Protein AF-A0A8H3I8B7-F1 (afdb_monomer_lite)

Sequence (158 aa):
MASSIASTAWRPSTVLGIGEIKDGFKCIGKTKQKNPCENRIKKENRTRAKEILLSMSLTSPASNQFEDDLEELLDILLCWRHRKEMEQVAELMETWTRAIEEVVRRGGDEIMGEADDTISRLDADISDLMERRLRLVQGEERTQAGRERRGNGYPAPR

pLDDT: mean 84.06, std 16.08, range [36.34, 97.62]

Radius of gyration: 33.28 Å; chains: 1; bounding box: 75×31×111 Å

Foldseek 3Di:
DDPPPPLVQDQLCVLLVPPDLDVQQAAQDADPVRHGGNHGFDPVLSVVLVVLRVVVSVDDLPDPPVLVSLLSNNVRRHDPVVNPVVVRSVVSSVSSNVSSVVSVVVVVVVVVVVVVVVVVVVVVVVVVVVVVVVVVVVVVVVVVVVVVVVPPDDDDDD

Secondary structure (DSSP, 8-state):
-----------HHHHTT-----TT-B-SSB-TTSPBP-PBPPHHHHHHHHHHHHHHHHS-TT-TTHHHHHHHHHHHHS-TTGGG-HHHHHHHHHHHHHHHHHHHHHHHHHHHHHHHHHHHHHHHHHHHHHHHHHHHHHHHHHHHHHHHTTS---PPP-

Organism: NCBI:txid172621

Structure (mmCIF, N/CA/C/O backbone):
data_AF-A0A8H3I8B7-F1
#
_entry.id   AF-A0A8H3I8B7-F1
#
loop_
_atom_site.group_PDB
_atom_site.id
_atom_site.type_symbol
_atom_site.label_atom_id
_atom_site.label_alt_id
_atom_site.label_comp_id
_atom_site.label_asym_id
_atom_site.label_entity_id
_atom_site.label_seq_id
_atom_site.pdbx_PDB_ins_code
_atom_site.Cartn_x
_atom_site.Cartn_y
_atom_site.Cartn_z
_atom_site.occupancy
_atom_site.B_iso_or_equiv
_atom_site.auth_seq_id
_atom_site.auth_comp_id
_atom_site.auth_asym_id
_atom_site.auth_atom_id
_atom_site.pdbx_PDB_model_num
ATOM 1 N N . MET A 1 1 ? 14.361 -19.530 -24.294 1.00 36.34 1 MET A N 1
ATOM 2 C CA . MET A 1 1 ? 13.476 -19.842 -23.154 1.00 36.34 1 MET A CA 1
ATOM 3 C C . MET A 1 1 ? 13.313 -18.542 -22.395 1.00 36.34 1 MET A C 1
ATOM 5 O O . MET A 1 1 ? 14.322 -18.009 -21.961 1.00 36.34 1 MET A O 1
ATOM 9 N N . ALA A 1 2 ? 12.114 -17.960 -22.383 1.00 36.38 2 ALA A N 1
ATOM 10 C CA . ALA A 1 2 ? 11.874 -16.708 -21.674 1.00 36.38 2 ALA A CA 1
ATOM 11 C C . ALA A 1 2 ? 11.959 -16.999 -20.172 1.00 36.38 2 ALA A C 1
ATOM 13 O O . ALA A 1 2 ? 11.123 -17.735 -19.644 1.00 36.38 2 ALA A O 1
ATOM 14 N N . SER A 1 3 ? 13.006 -16.500 -19.514 1.00 38.22 3 SER A N 1
ATOM 15 C CA . SER A 1 3 ? 13.068 -16.479 -18.057 1.00 38.22 3 SER A CA 1
ATOM 16 C C . SER A 1 3 ? 11.912 -15.621 -17.576 1.00 38.22 3 SER A C 1
ATOM 18 O O . SER A 1 3 ? 11.895 -14.412 -17.772 1.00 38.22 3 SER A O 1
ATOM 20 N N . SER A 1 4 ? 10.913 -16.280 -17.002 1.00 44.22 4 SER A N 1
ATOM 21 C CA . SER A 1 4 ? 9.804 -15.637 -16.320 1.00 44.22 4 SER A CA 1
ATOM 22 C C . SER A 1 4 ? 10.353 -15.083 -15.008 1.00 44.22 4 SER A C 1
ATOM 24 O O . SER A 1 4 ? 10.258 -15.735 -13.969 1.00 44.22 4 SER A O 1
ATOM 26 N N . ILE A 1 5 ? 10.998 -13.917 -15.066 1.00 42.56 5 ILE A N 1
ATOM 27 C CA . ILE A 1 5 ? 11.299 -13.149 -13.864 1.00 42.56 5 ILE A CA 1
ATOM 28 C C . ILE A 1 5 ? 9.933 -12.745 -13.330 1.00 42.56 5 ILE A C 1
ATOM 30 O O . ILE A 1 5 ? 9.159 -12.050 -13.986 1.00 42.56 5 ILE A O 1
ATOM 34 N N . ALA A 1 6 ? 9.565 -13.319 -12.190 1.00 41.97 6 ALA A N 1
ATOM 35 C CA . ALA A 1 6 ? 8.400 -12.879 -11.463 1.00 41.97 6 ALA A CA 1
ATOM 36 C C . ALA A 1 6 ? 8.713 -11.461 -10.989 1.00 41.97 6 ALA A C 1
ATOM 38 O O . ALA A 1 6 ? 9.257 -11.295 -9.898 1.00 41.97 6 ALA A O 1
ATOM 39 N N . SER A 1 7 ? 8.391 -10.458 -11.817 1.00 48.41 7 SER A N 1
ATOM 40 C CA . SER A 1 7 ? 8.281 -9.077 -11.369 1.00 48.41 7 SER A CA 1
ATOM 41 C C . SER A 1 7 ? 7.517 -9.146 -10.063 1.00 48.41 7 SER A C 1
ATOM 43 O O . SER A 1 7 ? 6.437 -9.752 -10.007 1.00 48.41 7 SER A O 1
ATOM 45 N N . THR A 1 8 ? 8.112 -8.633 -8.990 1.00 55.00 8 THR A N 1
ATOM 46 C CA . THR A 1 8 ? 7.460 -8.623 -7.683 1.00 55.00 8 THR A CA 1
ATOM 47 C C . THR A 1 8 ? 6.304 -7.646 -7.823 1.00 55.00 8 THR A C 1
ATOM 49 O O . THR A 1 8 ? 6.462 -6.451 -7.604 1.00 55.00 8 THR A O 1
ATOM 52 N N . ALA A 1 9 ? 5.181 -8.142 -8.346 1.00 71.38 9 ALA A N 1
ATOM 53 C CA . ALA A 1 9 ? 4.091 -7.320 -8.816 1.00 71.38 9 ALA A CA 1
ATOM 54 C C . ALA A 1 9 ? 3.652 -6.470 -7.636 1.00 71.38 9 ALA A C 1
ATOM 56 O O . ALA A 1 9 ? 3.306 -7.009 -6.581 1.00 71.38 9 ALA A O 1
ATOM 57 N N . TRP A 1 10 ? 3.739 -5.157 -7.812 1.00 87.56 10 TRP A N 1
ATOM 58 C CA . TRP A 1 10 ? 3.298 -4.183 -6.835 1.00 87.56 10 TRP A CA 1
ATOM 59 C C . TRP A 1 10 ? 1.907 -4.575 -6.321 1.00 87.56 10 TRP A C 1
ATOM 61 O O . TRP A 1 10 ? 0.927 -4.632 -7.064 1.00 87.56 10 TRP A O 1
ATOM 71 N N . ARG A 1 11 ? 1.849 -4.950 -5.041 1.00 90.94 11 ARG A N 1
ATOM 72 C CA . ARG A 1 11 ? 0.643 -5.416 -4.350 1.00 90.94 11 ARG A CA 1
ATOM 73 C C . ARG A 1 11 ? 0.574 -4.702 -3.005 1.00 90.94 11 ARG A C 1
ATOM 75 O O . ARG A 1 11 ? 1.111 -5.233 -2.029 1.00 90.94 11 ARG A O 1
ATOM 82 N N . PRO A 1 12 ? -0.086 -3.531 -2.935 1.00 92.56 12 PRO A N 1
ATOM 83 C CA . PRO A 1 12 ? -0.092 -2.679 -1.747 1.00 92.56 12 PRO A CA 1
ATOM 84 C C . PRO A 1 12 ? -0.445 -3.435 -0.464 1.00 92.56 12 PRO A C 1
ATOM 86 O O . PRO A 1 12 ? 0.270 -3.350 0.523 1.00 92.56 12 PRO A O 1
ATOM 89 N N . SER A 1 13 ? -1.476 -4.284 -0.489 1.00 93.94 13 SER A N 1
ATOM 90 C CA . SER A 1 13 ? -1.868 -5.081 0.684 1.00 93.94 13 SER A CA 1
ATOM 91 C C . SER A 1 13 ? -0.746 -5.981 1.213 1.00 93.94 13 SER A C 1
ATOM 93 O O . SER A 1 13 ? -0.575 -6.111 2.420 1.00 93.94 13 SER A O 1
ATOM 95 N N . THR A 1 14 ? 0.047 -6.576 0.320 1.00 92.75 14 THR A N 1
ATOM 96 C CA . THR A 1 14 ? 1.170 -7.448 0.694 1.00 92.75 14 THR A CA 1
ATOM 97 C C . THR A 1 14 ? 2.352 -6.633 1.206 1.00 92.75 14 THR A C 1
ATOM 99 O O . THR A 1 14 ? 2.920 -6.982 2.236 1.00 92.75 14 THR A O 1
ATOM 102 N N . VAL A 1 15 ? 2.688 -5.533 0.525 1.00 92.69 15 VAL A N 1
ATOM 103 C CA . VAL A 1 15 ? 3.807 -4.650 0.898 1.00 92.69 15 VAL A CA 1
ATOM 104 C C . VAL A 1 15 ? 3.567 -4.001 2.261 1.00 92.69 15 VAL A C 1
ATOM 106 O O . VAL A 1 15 ? 4.458 -3.982 3.103 1.00 92.69 15 VAL A O 1
ATOM 109 N N . LEU A 1 16 ? 2.339 -3.547 2.513 1.00 94.06 16 LEU A N 1
ATOM 110 C CA . LEU A 1 16 ? 1.941 -2.908 3.768 1.00 94.06 16 LEU A CA 1
ATOM 111 C C . LEU A 1 16 ? 1.660 -3.916 4.899 1.00 94.06 16 LEU A C 1
ATOM 113 O O . LEU A 1 16 ? 1.350 -3.522 6.023 1.00 94.06 16 LEU A O 1
ATOM 117 N N . GLY A 1 17 ? 1.727 -5.225 4.627 1.00 93.50 17 GLY A N 1
ATOM 118 C CA . GLY A 1 17 ? 1.409 -6.266 5.609 1.00 93.50 17 GLY A CA 1
ATOM 119 C C . GLY A 1 17 ? -0.060 -6.270 6.051 1.00 93.50 17 GLY A C 1
ATOM 120 O O . GLY A 1 17 ? -0.389 -6.760 7.134 1.00 93.50 17 GLY A O 1
ATOM 121 N N . ILE A 1 18 ? -0.957 -5.723 5.230 1.00 94.31 18 ILE A N 1
ATOM 122 C CA . ILE A 1 18 ? -2.392 -5.674 5.500 1.00 94.31 18 ILE A CA 1
ATOM 123 C C . ILE A 1 18 ? -3.004 -6.996 5.039 1.00 94.31 18 ILE A C 1
ATOM 125 O O . ILE A 1 18 ? -3.083 -7.297 3.847 1.00 94.31 18 ILE A O 1
ATOM 129 N N . GLY A 1 19 ? -3.454 -7.797 6.007 1.00 89.75 19 GLY A N 1
ATOM 130 C CA . GLY A 1 19 ? -4.173 -9.038 5.730 1.00 89.75 19 GLY A CA 1
ATOM 131 C C . GLY A 1 19 ? -5.459 -8.812 4.926 1.00 89.75 19 GLY A C 1
ATOM 132 O O . GLY A 1 19 ? -5.941 -7.693 4.764 1.00 89.75 19 GLY A O 1
ATOM 133 N N . GLU A 1 20 ? -6.057 -9.900 4.445 1.00 91.88 20 GLU A N 1
ATOM 134 C CA . GLU A 1 20 ? -7.303 -9.848 3.676 1.00 91.88 20 GLU A CA 1
ATOM 135 C C . GLU A 1 20 ? -8.411 -9.079 4.426 1.00 91.88 20 GLU A C 1
ATOM 137 O O . GLU A 1 20 ? -8.894 -9.504 5.482 1.00 91.88 20 GLU A O 1
ATOM 142 N N . ILE A 1 21 ? -8.851 -7.951 3.856 1.00 93.56 21 ILE A N 1
ATOM 143 C CA . ILE A 1 21 ? -9.927 -7.139 4.428 1.00 93.56 21 ILE A CA 1
ATOM 144 C C . ILE A 1 21 ? -11.267 -7.840 4.174 1.00 93.56 21 ILE A C 1
ATOM 146 O O . ILE A 1 21 ? -11.819 -7.807 3.074 1.00 93.56 21 ILE A O 1
ATOM 150 N N . LYS A 1 22 ? -11.835 -8.463 5.206 1.00 92.88 22 LYS A N 1
ATOM 151 C CA . LYS A 1 22 ? -13.120 -9.179 5.140 1.00 92.88 22 LYS A CA 1
ATOM 152 C C . LYS A 1 22 ? -14.025 -8.880 6.327 1.00 92.88 22 LYS A C 1
ATOM 154 O O . LYS A 1 22 ? -13.710 -8.050 7.184 1.00 92.88 22 LYS A O 1
ATOM 159 N N . ASP A 1 23 ? -15.172 -9.545 6.378 1.00 92.69 23 ASP A N 1
ATOM 160 C CA . ASP A 1 23 ? -16.046 -9.451 7.537 1.00 92.69 23 ASP A CA 1
ATOM 161 C C . ASP A 1 23 ? -15.327 -9.906 8.809 1.00 92.69 23 ASP A C 1
ATOM 163 O O . ASP A 1 23 ? -14.703 -10.961 8.869 1.00 92.69 23 ASP A O 1
ATOM 167 N N . GLY A 1 24 ? -15.379 -9.047 9.826 1.00 91.56 24 GLY A N 1
ATOM 168 C CA . GLY A 1 24 ? -14.653 -9.236 11.077 1.00 91.56 24 GLY A CA 1
ATOM 169 C C . GLY A 1 24 ? -13.204 -8.748 11.062 1.00 91.56 24 GLY A C 1
ATOM 170 O O . GLY A 1 24 ? -12.530 -8.968 12.063 1.00 91.56 24 GLY A O 1
ATOM 171 N N . PHE A 1 25 ? -12.735 -8.071 10.001 1.00 96.06 25 PHE A N 1
ATOM 172 C CA . PHE A 1 25 ? -11.404 -7.450 9.987 1.00 96.06 25 PHE A CA 1
ATOM 173 C C . PHE A 1 25 ? -11.190 -6.567 11.224 1.00 96.06 25 PHE A C 1
ATOM 175 O O . PHE A 1 25 ? -12.085 -5.814 11.635 1.00 96.06 25 PHE A O 1
ATOM 182 N N . LYS A 1 26 ? -10.010 -6.697 11.826 1.00 96.81 26 LYS A N 1
ATOM 183 C CA . LYS A 1 26 ? -9.653 -6.091 13.107 1.00 96.81 26 LYS A CA 1
ATOM 184 C C . LYS A 1 26 ? -8.664 -4.951 12.911 1.00 96.81 26 LYS A C 1
ATOM 186 O O . LYS A 1 26 ? -8.024 -4.836 11.875 1.00 96.81 26 LYS A O 1
ATOM 191 N N . CYS A 1 27 ? -8.565 -4.108 13.924 1.00 96.94 27 CYS A N 1
ATOM 192 C CA . CYS A 1 27 ? -7.602 -3.023 13.992 1.00 96.94 27 CYS A CA 1
ATOM 193 C C . CYS A 1 27 ? -6.165 -3.534 13.810 1.00 96.94 27 CYS A C 1
ATOM 195 O O . CYS A 1 27 ? -5.775 -4.502 14.458 1.00 96.94 27 CYS A O 1
ATOM 197 N N . ILE A 1 28 ? -5.375 -2.836 12.990 1.00 96.50 28 ILE A N 1
ATOM 198 C CA . ILE A 1 28 ? -3.974 -3.201 12.704 1.00 96.50 28 ILE A CA 1
ATOM 199 C C . ILE A 1 28 ? -2.993 -2.821 13.829 1.00 96.50 28 ILE A C 1
ATOM 201 O O . ILE A 1 28 ? -1.880 -3.334 13.882 1.00 96.50 28 ILE A O 1
ATOM 205 N N . GLY A 1 29 ? -3.413 -1.943 14.745 1.00 95.50 29 GLY A N 1
ATOM 206 C CA . GLY A 1 29 ? -2.623 -1.534 15.909 1.00 95.50 29 GLY A CA 1
ATOM 207 C C . GLY A 1 29 ? -2.393 -2.662 16.919 1.00 95.50 29 GLY A C 1
ATOM 208 O O . GLY A 1 29 ? -3.104 -3.676 16.937 1.00 95.50 29 GLY A O 1
ATOM 209 N N . LYS A 1 30 ? -1.416 -2.462 17.804 1.00 95.50 30 LYS A N 1
ATOM 210 C CA . LYS A 1 30 ? -1.031 -3.431 18.839 1.00 95.50 30 LYS A CA 1
ATOM 211 C C . LYS A 1 30 ? -1.428 -2.920 20.218 1.00 95.50 30 LYS A C 1
ATOM 213 O O . LYS A 1 30 ? -1.397 -1.735 20.503 1.00 95.50 30 LYS A O 1
ATOM 218 N N . THR A 1 31 ? -1.777 -3.825 21.118 1.00 94.06 31 THR A N 1
ATOM 219 C CA . THR A 1 31 ? -1.958 -3.485 22.535 1.00 94.06 31 THR A CA 1
ATOM 220 C C . THR A 1 31 ? -0.608 -3.185 23.197 1.00 94.06 31 THR A C 1
ATOM 222 O O . THR A 1 31 ? 0.443 -3.554 22.675 1.00 94.06 31 THR A O 1
ATOM 225 N N . LYS A 1 32 ? -0.611 -2.618 24.412 1.00 89.94 32 LYS A N 1
ATOM 226 C CA . LYS A 1 32 ? 0.616 -2.402 25.212 1.00 89.94 32 LYS A CA 1
ATOM 227 C C . LYS A 1 32 ? 1.434 -3.677 25.464 1.00 89.94 32 LYS A C 1
ATOM 229 O O . LYS A 1 32 ? 2.639 -3.609 25.664 1.00 89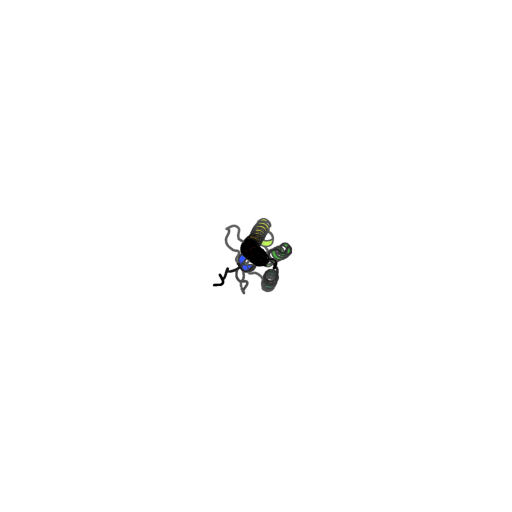.94 32 LYS A O 1
ATOM 234 N N . GLN A 1 33 ? 0.789 -4.843 25.433 1.00 92.81 33 GLN A N 1
ATOM 235 C CA . GLN A 1 33 ? 1.437 -6.155 25.549 1.00 92.81 33 GLN A CA 1
ATOM 236 C C . GLN A 1 33 ? 1.962 -6.678 24.199 1.00 92.81 33 GLN A C 1
ATOM 238 O O . GLN A 1 33 ? 2.315 -7.846 24.090 1.00 92.81 33 GLN A O 1
ATOM 243 N N . LYS A 1 34 ? 1.979 -5.837 23.157 1.00 91.62 34 LYS A N 1
ATOM 244 C CA . LYS A 1 34 ? 2.358 -6.154 21.771 1.00 91.62 34 LYS A CA 1
ATOM 245 C C . LYS A 1 34 ? 1.470 -7.193 21.069 1.00 91.62 34 LYS A C 1
ATOM 247 O O . LYS A 1 34 ? 1.775 -7.590 19.948 1.00 91.62 34 LYS A O 1
ATOM 252 N N . ASN A 1 35 ? 0.344 -7.578 21.673 1.00 95.19 35 ASN A N 1
ATOM 253 C CA . ASN A 1 35 ? -0.655 -8.444 21.041 1.00 95.19 35 ASN A CA 1
ATOM 254 C C . ASN A 1 35 ? -1.499 -7.662 20.018 1.00 95.19 35 ASN A C 1
ATOM 256 O O . ASN A 1 35 ? -1.769 -6.482 20.269 1.00 95.19 35 ASN A O 1
ATOM 260 N N . PRO A 1 36 ? -1.971 -8.289 18.922 1.00 94.38 36 PRO A N 1
ATOM 261 C CA . PRO A 1 36 ? -2.875 -7.654 17.963 1.00 94.38 36 PRO A CA 1
ATOM 262 C C . PRO A 1 36 ? -4.147 -7.108 18.619 1.00 94.38 36 PRO A C 1
ATOM 264 O O . PRO A 1 36 ? -4.685 -7.698 19.559 1.00 94.38 36 PRO A O 1
ATOM 267 N N . CYS A 1 37 ? -4.644 -5.973 18.131 1.00 95.69 37 CYS A N 1
ATOM 268 C CA . CYS A 1 37 ? -5.906 -5.431 18.607 1.00 95.69 37 CYS A CA 1
ATOM 269 C C . CYS A 1 37 ? -7.099 -6.267 18.124 1.00 95.69 37 CYS A C 1
ATOM 271 O O . CYS A 1 37 ? -7.253 -6.546 16.941 1.00 95.69 37 CYS A O 1
ATOM 273 N N . GLU A 1 38 ? -8.015 -6.572 19.041 1.00 96.12 38 GLU A N 1
ATOM 274 C CA . GLU A 1 38 ? -9.215 -7.364 18.753 1.00 96.12 38 GLU A CA 1
ATOM 275 C C . GLU A 1 38 ? -10.433 -6.525 18.318 1.00 96.12 38 GLU A C 1
ATOM 277 O O . GLU A 1 38 ? -11.477 -7.068 17.950 1.00 96.12 38 GLU A O 1
ATOM 282 N N . ASN A 1 39 ? -10.319 -5.190 18.326 1.00 96.50 39 ASN A N 1
ATOM 283 C CA . ASN A 1 39 ? -11.415 -4.305 17.930 1.00 96.50 39 ASN A CA 1
ATOM 284 C C . ASN A 1 39 ? -11.715 -4.440 16.437 1.00 96.50 39 ASN A C 1
ATOM 286 O O . ASN A 1 39 ? -10.835 -4.257 15.598 1.00 96.50 39 ASN A O 1
ATOM 290 N N . ARG A 1 40 ? -12.985 -4.683 16.106 1.00 96.81 40 ARG A N 1
ATOM 291 C CA . ARG A 1 40 ? -13.453 -4.782 14.721 1.00 96.81 40 ARG A CA 1
ATOM 292 C C . ARG A 1 40 ? -13.519 -3.410 14.057 1.00 96.81 40 ARG A C 1
ATOM 294 O O . ARG A 1 40 ? -13.991 -2.444 14.658 1.00 96.81 40 ARG A O 1
ATOM 301 N N . ILE A 1 41 ? -13.109 -3.357 12.796 1.00 97.19 41 ILE A N 1
ATOM 302 C CA . ILE A 1 41 ? -13.250 -2.176 11.945 1.00 97.19 41 ILE A CA 1
ATOM 303 C C . ILE A 1 41 ? -14.637 -2.174 11.296 1.00 97.19 41 ILE A C 1
ATOM 305 O O . ILE A 1 41 ? -15.156 -3.218 10.882 1.00 97.19 41 ILE A O 1
ATOM 309 N N . LYS A 1 42 ? -15.249 -0.985 11.247 1.00 96.06 42 LYS A N 1
ATOM 310 C CA . LYS A 1 42 ? -16.581 -0.759 10.674 1.00 96.06 42 LYS A CA 1
ATOM 311 C C . LYS A 1 42 ? -16.621 -1.130 9.191 1.00 96.06 42 LYS A C 1
ATOM 313 O O . LYS A 1 42 ? -15.602 -1.076 8.505 1.00 96.06 42 LYS A O 1
ATOM 318 N N . LYS A 1 43 ? -17.801 -1.503 8.687 1.00 96.81 43 LYS A N 1
ATOM 319 C CA . LYS A 1 43 ? -17.963 -1.958 7.299 1.00 96.81 43 LYS A CA 1
ATOM 320 C C . LYS A 1 43 ? -17.532 -0.882 6.303 1.00 96.81 43 LYS A C 1
ATOM 322 O O . LYS A 1 43 ? -16.825 -1.208 5.360 1.00 96.81 43 LYS A O 1
ATOM 327 N N . GLU A 1 44 ? -17.905 0.364 6.559 1.00 97.00 44 GLU A N 1
ATOM 328 C CA . GLU A 1 44 ? -17.633 1.522 5.706 1.00 97.00 44 GLU A CA 1
ATOM 329 C C . GLU A 1 44 ? -16.122 1.741 5.566 1.00 97.00 44 GLU A C 1
ATOM 331 O O . GLU A 1 44 ? -15.602 1.789 4.456 1.00 97.00 44 GLU A O 1
ATOM 336 N N . ASN A 1 45 ? -15.401 1.725 6.689 1.00 97.25 45 ASN A N 1
ATOM 337 C CA . ASN A 1 45 ? -13.942 1.830 6.723 1.00 97.25 45 ASN A CA 1
ATOM 338 C C . ASN A 1 45 ? -13.253 0.685 5.972 1.00 97.25 45 ASN A C 1
ATOM 340 O O . ASN A 1 45 ? -12.265 0.904 5.282 1.00 97.25 45 ASN A O 1
ATOM 344 N N . ARG A 1 46 ? -13.768 -0.547 6.084 1.00 97.00 46 ARG A N 1
ATOM 345 C CA . ARG A 1 46 ? -13.222 -1.693 5.340 1.00 97.00 46 ARG A CA 1
ATOM 346 C C . ARG A 1 46 ? -13.429 -1.543 3.838 1.00 97.00 46 ARG A C 1
ATOM 348 O O . ARG A 1 46 ? -12.538 -1.903 3.079 1.00 97.00 46 ARG A O 1
ATOM 355 N N . THR A 1 47 ? -14.595 -1.059 3.412 1.00 97.25 47 THR A N 1
ATOM 356 C CA . THR A 1 47 ? -14.863 -0.778 1.996 1.00 97.25 47 THR A CA 1
ATOM 357 C C . THR A 1 47 ? -13.906 0.294 1.489 1.00 97.25 47 THR A C 1
ATOM 359 O O . THR A 1 47 ? -13.207 0.053 0.512 1.00 97.25 47 THR A O 1
ATOM 362 N N . ARG A 1 48 ? -13.780 1.407 2.219 1.00 97.62 48 ARG A N 1
ATOM 363 C CA . ARG A 1 48 ? -12.876 2.502 1.859 1.00 97.62 48 ARG A CA 1
ATOM 364 C C .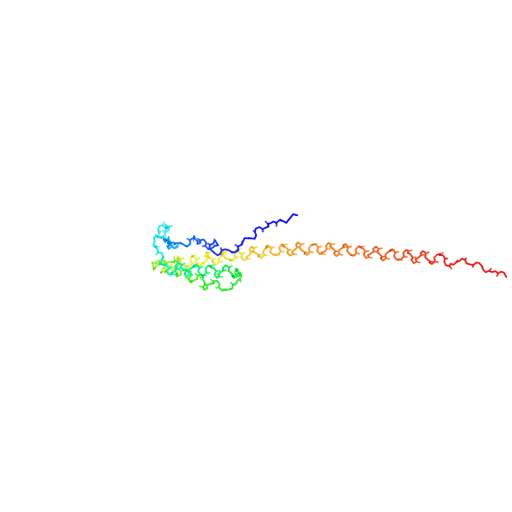 ARG A 1 48 ? -11.414 2.056 1.782 1.00 97.62 48 ARG A C 1
ATOM 366 O O . ARG A 1 48 ? -10.735 2.344 0.808 1.00 97.62 48 ARG A O 1
ATOM 373 N N . ALA A 1 49 ? -10.951 1.255 2.739 1.00 97.31 49 ALA A N 1
ATOM 374 C CA . ALA A 1 49 ? -9.594 0.714 2.715 1.00 97.31 49 ALA A CA 1
ATOM 375 C C . ALA A 1 49 ? -9.331 -0.177 1.492 1.00 97.31 49 ALA A C 1
ATOM 377 O O . ALA A 1 49 ? -8.245 -0.137 0.922 1.00 97.31 49 ALA A O 1
ATOM 378 N N . LYS A 1 50 ? -10.321 -0.968 1.052 1.00 97.19 50 LYS A N 1
ATOM 379 C CA . LYS A 1 50 ? -10.197 -1.748 -0.190 1.00 97.19 50 LYS A CA 1
ATOM 380 C C . LYS A 1 50 ? -10.082 -0.854 -1.417 1.00 97.19 50 LYS A C 1
ATOM 382 O O . LYS A 1 50 ? -9.313 -1.184 -2.310 1.00 97.19 50 LYS A O 1
ATOM 387 N N . GLU A 1 51 ? -10.845 0.234 -1.465 1.00 96.50 51 GLU A N 1
ATOM 388 C CA . GLU A 1 51 ? -10.796 1.202 -2.565 1.00 96.50 51 GLU A CA 1
ATOM 389 C C . GLU A 1 51 ? -9.427 1.878 -2.647 1.00 96.50 51 GLU A C 1
ATOM 391 O O . GLU A 1 51 ? -8.856 1.923 -3.732 1.00 96.50 51 GLU A O 1
ATOM 396 N N . ILE A 1 52 ? -8.869 2.315 -1.511 1.00 96.06 52 ILE A N 1
ATOM 397 C CA . ILE A 1 52 ? -7.525 2.910 -1.456 1.00 96.06 52 ILE A CA 1
ATOM 398 C C . ILE A 1 52 ? -6.483 1.892 -1.925 1.00 96.06 52 ILE A C 1
ATOM 400 O O . ILE A 1 52 ? -5.740 2.162 -2.860 1.00 96.06 52 ILE A O 1
ATOM 404 N N . LEU A 1 53 ? -6.480 0.673 -1.371 1.00 95.38 53 LEU A N 1
ATOM 405 C CA . LEU A 1 53 ? -5.520 -0.363 -1.777 1.00 95.38 53 LEU A CA 1
ATOM 406 C C . LEU A 1 53 ? -5.646 -0.748 -3.259 1.00 95.38 53 LEU A C 1
ATOM 408 O O . LEU A 1 53 ? -4.642 -1.060 -3.899 1.00 95.38 53 LEU A O 1
ATOM 412 N N . LEU A 1 54 ? -6.862 -0.736 -3.812 1.00 94.00 54 LEU A N 1
ATOM 413 C CA . LEU A 1 54 ? -7.081 -0.957 -5.238 1.00 94.00 54 LEU A CA 1
ATOM 414 C C . LEU A 1 54 ? -6.540 0.217 -6.062 1.00 94.00 54 LEU A C 1
ATOM 416 O O . LEU A 1 54 ? -5.821 -0.022 -7.027 1.00 94.00 54 LEU A O 1
ATOM 420 N N . SER A 1 55 ? -6.830 1.459 -5.669 1.00 93.19 55 SER A N 1
ATOM 421 C CA . SER A 1 55 ? -6.295 2.666 -6.313 1.00 93.19 55 SER A CA 1
ATOM 422 C C . SER A 1 55 ? -4.769 2.638 -6.342 1.00 93.19 55 SER A C 1
ATOM 424 O O . SER A 1 55 ? -4.170 2.709 -7.414 1.00 93.19 55 SER A O 1
ATOM 426 N N . MET A 1 56 ? -4.150 2.370 -5.188 1.00 93.25 56 MET A N 1
ATOM 427 C CA . MET A 1 56 ? -2.704 2.228 -5.067 1.00 93.25 56 MET A CA 1
ATOM 428 C C . MET A 1 56 ? -2.159 1.164 -6.024 1.00 93.25 56 MET A C 1
ATOM 430 O O . MET A 1 56 ? -1.126 1.385 -6.647 1.00 93.25 56 MET A O 1
ATOM 434 N N . SER A 1 57 ? -2.849 0.028 -6.196 1.00 91.38 57 SER A N 1
ATOM 435 C CA . SER A 1 57 ? -2.400 -1.054 -7.090 1.00 91.38 57 SER A CA 1
ATOM 436 C C . SER A 1 57 ? -2.409 -0.680 -8.576 1.00 91.38 57 SER A C 1
ATOM 438 O O . SER A 1 57 ? -1.695 -1.297 -9.364 1.00 91.38 57 SER A O 1
ATOM 440 N N . LEU A 1 58 ? -3.203 0.326 -8.955 1.00 89.19 58 LEU A N 1
ATOM 441 C CA . LEU A 1 58 ? -3.287 0.856 -10.319 1.00 89.19 58 LEU A CA 1
ATOM 442 C C . LEU A 1 58 ? -2.276 1.982 -10.577 1.00 89.19 58 LEU A C 1
ATOM 444 O O . LEU A 1 58 ? -2.071 2.375 -11.724 1.00 89.19 58 LEU A O 1
ATOM 4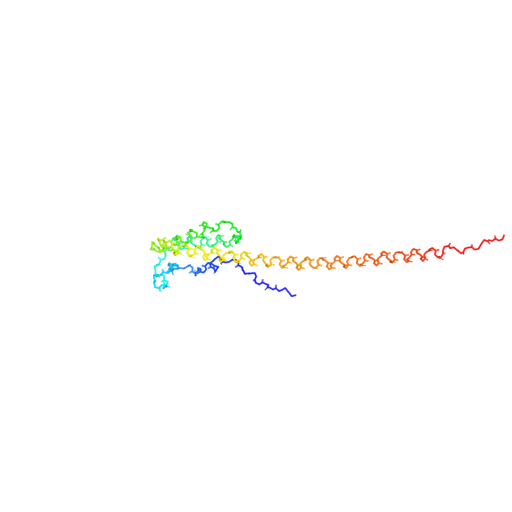48 N N . THR A 1 59 ? -1.639 2.495 -9.526 1.00 87.25 59 THR A N 1
ATOM 449 C CA . THR A 1 59 ? -0.611 3.537 -9.599 1.00 87.25 59 THR A CA 1
ATOM 450 C C . THR A 1 59 ? 0.786 2.958 -9.397 1.00 87.25 59 THR A C 1
ATOM 452 O O . THR A 1 59 ? 0.971 1.976 -8.680 1.00 87.25 59 THR A O 1
ATOM 455 N N . SER A 1 60 ? 1.791 3.575 -10.023 1.00 84.38 60 SER A N 1
ATOM 456 C CA . SER A 1 60 ? 3.192 3.178 -9.840 1.00 84.38 60 SER A CA 1
ATOM 457 C C . SER A 1 60 ? 3.637 3.400 -8.388 1.00 84.38 60 SER A C 1
ATOM 459 O O . SER A 1 60 ? 3.374 4.488 -7.875 1.00 84.38 60 SER A O 1
ATOM 461 N N . PRO A 1 61 ? 4.371 2.460 -7.754 1.00 84.06 61 PRO A N 1
ATOM 462 C CA . PRO A 1 61 ? 4.921 2.630 -6.405 1.00 84.06 61 PRO A CA 1
ATOM 463 C C . PRO A 1 61 ? 5.906 3.807 -6.283 1.00 84.06 61 PRO A C 1
ATOM 465 O O . PRO A 1 61 ? 6.181 4.251 -5.176 1.00 84.06 61 PRO A O 1
ATOM 468 N N . ALA A 1 62 ? 6.403 4.348 -7.402 1.00 82.06 62 ALA A N 1
ATOM 469 C CA . ALA A 1 62 ? 7.241 5.550 -7.433 1.00 82.06 62 ALA A CA 1
ATOM 470 C C . ALA A 1 62 ? 6.438 6.871 -7.438 1.00 82.06 62 ALA A C 1
ATOM 472 O O . ALA A 1 62 ? 7.024 7.940 -7.579 1.00 82.06 62 ALA A O 1
ATOM 473 N N . SER A 1 63 ? 5.105 6.812 -7.355 1.00 81.38 63 SER A N 1
ATOM 474 C CA . SER A 1 63 ? 4.251 8.000 -7.266 1.00 81.38 63 SER A CA 1
ATOM 475 C C . SER A 1 63 ? 4.379 8.680 -5.903 1.00 81.38 63 SER A C 1
ATOM 477 O O . SER A 1 63 ? 4.393 8.025 -4.865 1.00 81.38 63 SER A O 1
ATOM 479 N N . ASN A 1 64 ? 4.364 10.011 -5.897 1.00 74.94 64 ASN A N 1
ATOM 480 C CA . ASN A 1 64 ? 4.447 10.826 -4.680 1.00 74.94 64 ASN A CA 1
ATOM 481 C C . ASN A 1 64 ? 3.122 10.857 -3.888 1.00 74.94 64 ASN A C 1
ATOM 483 O O . ASN A 1 64 ? 3.036 11.526 -2.868 1.00 74.94 64 ASN A O 1
ATOM 487 N N . GLN A 1 65 ? 2.068 10.204 -4.386 1.00 76.12 65 GLN A N 1
ATOM 488 C CA . GLN A 1 65 ? 0.701 10.310 -3.855 1.00 76.12 65 GLN A CA 1
ATOM 489 C C . GLN A 1 65 ? 0.408 9.376 -2.674 1.00 76.12 65 GLN A C 1
ATOM 491 O O . GLN A 1 65 ? -0.672 9.453 -2.100 1.00 76.12 65 GLN A O 1
ATOM 496 N N . PHE A 1 66 ? 1.336 8.491 -2.301 1.00 85.81 66 PHE A N 1
ATOM 497 C CA . PHE A 1 66 ? 1.033 7.479 -1.290 1.00 85.81 66 PHE A CA 1
ATOM 498 C C . PHE A 1 66 ? 0.987 8.010 0.134 1.00 85.81 66 PHE A C 1
ATOM 500 O O . PHE A 1 66 ? 0.363 7.364 0.961 1.00 85.81 66 PHE A O 1
ATOM 507 N N . GLU A 1 67 ? 1.608 9.147 0.444 1.00 89.56 67 GLU A N 1
ATOM 508 C CA . GLU A 1 67 ? 1.599 9.672 1.814 1.00 89.56 67 GLU A CA 1
ATOM 509 C C . GLU A 1 67 ? 0.161 9.898 2.312 1.00 89.56 67 GLU A C 1
ATOM 511 O O . GLU A 1 67 ? -0.229 9.322 3.327 1.00 89.56 67 GLU A O 1
ATOM 516 N N . ASP A 1 68 ? -0.664 10.584 1.515 1.00 92.00 68 ASP A N 1
ATOM 517 C CA . ASP A 1 68 ? -2.083 10.816 1.815 1.00 92.00 68 ASP A CA 1
ATOM 518 C C . ASP A 1 68 ? -2.882 9.499 1.915 1.00 92.00 68 ASP A C 1
ATOM 520 O O . ASP A 1 68 ? -3.691 9.314 2.828 1.00 92.00 68 ASP A O 1
ATOM 524 N N . ASP A 1 69 ? -2.638 8.550 1.002 1.00 94.94 69 ASP A N 1
ATOM 525 C CA . ASP A 1 69 ? -3.302 7.239 1.005 1.00 94.94 69 ASP A CA 1
ATOM 526 C C . ASP A 1 69 ? -2.949 6.421 2.261 1.00 94.94 69 ASP A C 1
ATOM 528 O O . ASP A 1 69 ? -3.805 5.741 2.838 1.00 94.94 69 ASP A O 1
ATOM 532 N N . LEU A 1 70 ? -1.685 6.465 2.695 1.00 95.62 70 LEU A N 1
ATOM 533 C CA . LEU A 1 70 ? -1.211 5.775 3.892 1.00 95.62 70 LEU A CA 1
ATOM 534 C C . LEU A 1 70 ? -1.796 6.409 5.156 1.00 95.62 70 LEU A C 1
ATOM 536 O O . LEU A 1 70 ? -2.259 5.677 6.035 1.00 95.62 70 LEU A O 1
ATOM 540 N N . GLU A 1 71 ? -1.832 7.739 5.237 1.00 94.94 71 GLU A N 1
ATOM 541 C CA . GLU A 1 71 ? -2.485 8.449 6.339 1.00 94.94 71 GLU A CA 1
ATOM 542 C C . GLU A 1 71 ? -3.969 8.080 6.437 1.00 94.94 71 GLU A C 1
ATOM 544 O O . GLU A 1 71 ? -4.455 7.722 7.518 1.00 94.94 71 GLU A O 1
ATOM 549 N N . GLU A 1 72 ? -4.685 8.080 5.308 1.00 95.88 72 GLU A N 1
ATOM 550 C CA . GLU A 1 72 ? -6.096 7.698 5.278 1.00 95.88 72 GLU A CA 1
ATOM 551 C C . GLU A 1 72 ? -6.282 6.230 5.702 1.00 95.88 72 GLU A C 1
ATOM 553 O O . GLU A 1 72 ? -7.167 5.921 6.510 1.00 95.88 72 GLU A O 1
ATOM 558 N N . LEU A 1 73 ? -5.423 5.316 5.233 1.00 96.75 73 LEU A N 1
ATOM 559 C CA . LEU A 1 73 ? -5.434 3.913 5.656 1.00 96.75 73 LEU A CA 1
ATOM 560 C C . LEU A 1 73 ? -5.226 3.766 7.166 1.00 96.75 73 LEU A C 1
ATOM 562 O O . LEU A 1 73 ? -5.941 2.982 7.800 1.00 96.75 73 LEU A O 1
ATOM 566 N N . LEU A 1 74 ? -4.287 4.506 7.761 1.00 96.69 74 LEU A N 1
ATOM 567 C CA . LEU A 1 74 ? -4.059 4.481 9.207 1.00 96.69 74 LEU A CA 1
ATOM 568 C C . LEU A 1 74 ? -5.275 5.000 9.969 1.00 96.69 74 LEU A C 1
ATOM 570 O O . LEU A 1 74 ? -5.680 4.368 10.951 1.00 96.69 74 LEU A O 1
ATOM 574 N N . ASP A 1 75 ? -5.916 6.075 9.503 1.00 95.50 75 ASP A N 1
ATOM 575 C CA . ASP A 1 75 ? -7.132 6.565 10.148 1.00 95.50 75 ASP A CA 1
ATOM 576 C C . ASP A 1 75 ? -8.238 5.497 10.121 1.00 95.50 75 ASP A C 1
ATOM 578 O O . ASP A 1 75 ? -8.850 5.178 11.144 1.00 95.50 75 ASP A O 1
ATOM 582 N N . ILE A 1 76 ? -8.483 4.855 8.982 1.00 96.62 76 ILE A N 1
ATOM 583 C CA . I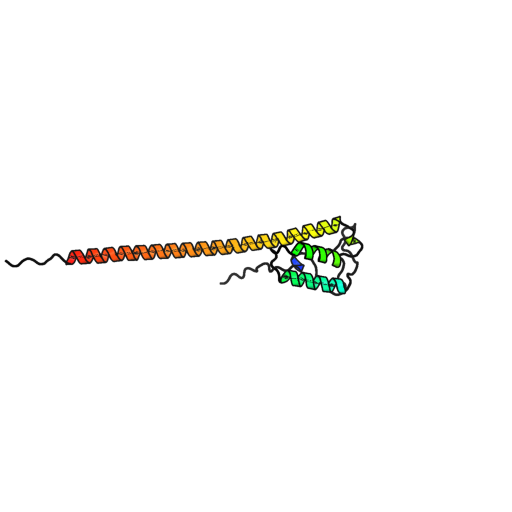LE A 1 76 ? -9.642 3.962 8.861 1.00 96.62 76 ILE A CA 1
ATOM 584 C C . ILE A 1 76 ? -9.392 2.540 9.382 1.00 96.62 76 ILE A C 1
ATOM 586 O O . ILE A 1 76 ? -10.357 1.900 9.826 1.00 96.62 76 ILE A O 1
ATOM 590 N N . LEU A 1 77 ? -8.144 2.052 9.374 1.00 97.06 77 LEU A N 1
ATOM 591 C CA . LEU A 1 77 ? -7.761 0.705 9.824 1.00 97.06 77 LEU A CA 1
ATOM 592 C C . LEU A 1 77 ? -7.341 0.639 11.297 1.00 97.06 77 LEU A C 1
ATOM 594 O O . LEU A 1 77 ? -7.270 -0.459 11.862 1.00 97.06 77 LEU A O 1
ATOM 598 N N . LEU A 1 78 ? -7.122 1.778 11.957 1.00 96.75 78 LEU A N 1
ATOM 599 C CA . LEU A 1 78 ? -6.949 1.838 13.404 1.00 96.75 78 LEU A CA 1
ATOM 600 C C . LEU A 1 78 ? -8.285 2.105 14.114 1.00 96.75 78 LEU A C 1
ATOM 602 O O . LEU A 1 78 ? -9.132 2.913 13.716 1.00 96.75 78 LEU A O 1
ATOM 606 N N . CYS A 1 79 ? -8.494 1.426 15.243 1.00 95.69 79 CYS A N 1
ATOM 607 C CA . CYS A 1 79 ? -9.608 1.765 16.124 1.00 95.69 79 CYS A CA 1
ATOM 608 C C . CYS A 1 79 ? -9.352 3.112 16.821 1.00 95.69 79 CYS A C 1
ATOM 610 O O . CYS A 1 79 ? -8.211 3.550 16.952 1.00 95.69 79 CYS A O 1
ATOM 612 N N . TRP A 1 80 ? -10.412 3.742 17.333 1.00 92.56 80 TRP A N 1
ATOM 613 C CA . TRP A 1 80 ? -10.344 5.058 17.989 1.00 92.56 80 TRP A CA 1
ATOM 614 C C . TRP A 1 80 ? -9.325 5.154 19.139 1.00 92.56 80 TRP A C 1
ATOM 616 O O . TRP A 1 80 ? -8.906 6.256 19.481 1.00 92.56 80 TRP A O 1
ATOM 626 N N . ARG A 1 81 ? -8.954 4.021 19.756 1.00 92.38 81 ARG A N 1
ATOM 627 C CA . ARG A 1 81 ? -7.920 3.962 20.800 1.00 92.38 81 ARG A CA 1
ATOM 628 C C . ARG A 1 81 ? -6.526 4.120 20.199 1.00 92.38 81 ARG A C 1
ATOM 630 O O . ARG A 1 81 ? -5.829 5.053 20.565 1.00 92.38 81 ARG A O 1
ATOM 637 N N . HIS A 1 82 ? -6.169 3.264 19.241 1.00 93.75 82 HIS A N 1
ATOM 638 C CA . HIS A 1 82 ? -4.832 3.255 18.638 1.00 93.75 82 HIS A CA 1
ATOM 639 C C . HIS A 1 82 ? -4.596 4.429 17.679 1.00 93.75 82 HIS A C 1
ATOM 641 O O . HIS A 1 82 ? -3.464 4.858 17.536 1.00 93.75 82 HIS A O 1
ATOM 647 N N . ARG A 1 83 ? -5.648 5.035 17.108 1.00 90.25 83 ARG A N 1
ATOM 648 C CA . ARG A 1 83 ? -5.508 6.290 16.343 1.00 90.25 83 ARG A CA 1
ATOM 649 C C . ARG A 1 83 ? -4.920 7.448 17.141 1.00 90.25 83 ARG A C 1
ATOM 651 O O . ARG A 1 83 ? -4.319 8.341 16.568 1.00 90.25 83 ARG A O 1
ATOM 658 N N . LYS A 1 84 ? -5.138 7.462 18.457 1.00 89.81 84 LYS A N 1
ATOM 659 C CA . LYS A 1 84 ? -4.614 8.507 19.345 1.00 89.81 84 LYS A CA 1
ATOM 660 C C . LYS A 1 84 ? -3.199 8.202 19.832 1.00 89.81 84 LYS A C 1
ATOM 662 O O . LYS A 1 84 ? -2.587 9.045 20.481 1.00 89.81 84 LYS A O 1
ATOM 667 N N . GLU A 1 85 ? -2.694 7.001 19.563 1.00 91.06 85 GLU A N 1
ATOM 668 C CA . GLU A 1 85 ? -1.344 6.593 19.928 1.00 91.06 85 GLU A CA 1
ATOM 669 C C . GLU A 1 85 ? -0.387 7.018 18.810 1.00 91.06 85 GLU A C 1
ATOM 671 O O . GLU A 1 85 ? -0.055 6.231 17.928 1.00 91.06 85 GLU A O 1
ATOM 676 N N . MET A 1 86 ? 0.034 8.287 18.853 1.00 89.75 86 MET A N 1
ATOM 677 C CA . MET A 1 86 ? 0.881 8.909 17.823 1.00 89.75 86 MET A CA 1
ATOM 678 C C . MET A 1 86 ? 2.155 8.105 17.531 1.00 89.75 86 MET A C 1
ATOM 680 O O . MET A 1 86 ? 2.577 8.037 16.384 1.00 89.75 86 MET A O 1
ATOM 684 N N . GLU A 1 87 ? 2.733 7.449 18.543 1.00 92.50 87 GLU A N 1
ATOM 685 C CA . GLU A 1 87 ? 3.900 6.574 18.374 1.00 92.50 87 GLU A CA 1
ATOM 686 C C . GLU A 1 87 ? 3.605 5.375 17.461 1.00 92.50 87 GLU A C 1
ATOM 688 O O . GLU A 1 87 ? 4.405 5.077 16.580 1.00 92.50 87 GLU A O 1
ATOM 693 N N . GLN A 1 88 ? 2.449 4.712 17.612 1.00 92.81 88 GLN A N 1
ATOM 694 C CA . GLN A 1 88 ? 2.087 3.580 16.747 1.00 92.81 88 GLN A CA 1
ATOM 695 C C . GLN A 1 88 ? 1.760 4.025 15.326 1.00 92.81 88 GLN A C 1
ATOM 697 O O . GLN A 1 88 ? 2.082 3.319 14.374 1.00 92.81 88 GLN A O 1
ATOM 702 N N . VAL A 1 89 ? 1.102 5.177 15.186 1.00 93.94 89 VAL A N 1
ATOM 703 C CA . VAL A 1 89 ? 0.809 5.767 13.876 1.00 93.94 89 VAL A CA 1
ATOM 704 C C . VAL A 1 89 ? 2.120 6.076 13.153 1.00 93.94 89 VAL A C 1
ATOM 706 O O . VAL A 1 89 ? 2.291 5.645 12.018 1.00 93.94 89 VAL A O 1
ATOM 709 N N . ALA A 1 90 ? 3.068 6.731 13.829 1.00 94.81 90 ALA A N 1
ATOM 710 C CA . ALA A 1 90 ? 4.382 7.042 13.273 1.00 94.81 90 ALA A CA 1
ATOM 711 C C . ALA A 1 90 ? 5.184 5.777 12.916 1.00 94.81 90 ALA A C 1
ATOM 713 O O . ALA A 1 90 ? 5.728 5.703 11.819 1.00 94.81 90 ALA A O 1
ATOM 714 N N . GLU A 1 91 ? 5.205 4.760 13.788 1.00 95.38 91 GLU A N 1
ATOM 715 C CA . GLU A 1 91 ? 5.899 3.487 13.525 1.00 95.38 91 GLU A CA 1
ATOM 716 C C . GLU A 1 91 ? 5.326 2.772 12.292 1.00 95.38 91 GLU A C 1
ATOM 718 O O . GLU A 1 91 ? 6.076 2.264 11.453 1.00 95.38 91 GLU A O 1
ATOM 723 N N . LEU A 1 92 ? 3.995 2.724 12.164 1.00 96.00 92 LEU A N 1
ATOM 724 C CA . LEU A 1 92 ? 3.342 2.126 11.001 1.00 96.00 92 LEU A CA 1
ATOM 725 C C . LEU A 1 92 ? 3.626 2.927 9.731 1.00 96.00 92 LEU A C 1
ATOM 727 O O . LEU A 1 92 ? 3.958 2.321 8.716 1.00 96.00 92 LEU A O 1
ATOM 731 N N . MET A 1 93 ? 3.547 4.257 9.803 1.00 96.12 93 MET A N 1
ATOM 732 C CA . MET A 1 93 ? 3.827 5.141 8.674 1.00 96.12 93 MET A CA 1
ATOM 733 C C . MET A 1 93 ? 5.261 4.955 8.171 1.00 96.12 93 MET A C 1
ATOM 735 O O . MET A 1 93 ? 5.466 4.658 6.999 1.00 96.12 93 MET A O 1
ATOM 739 N N . GLU A 1 94 ? 6.252 5.016 9.064 1.00 96.12 94 GLU A N 1
ATOM 740 C CA . GLU A 1 94 ? 7.662 4.788 8.725 1.00 96.12 94 GLU A CA 1
ATOM 741 C C . GLU A 1 94 ? 7.874 3.396 8.114 1.00 96.12 94 GLU A C 1
ATOM 743 O O . GLU A 1 94 ? 8.547 3.242 7.091 1.00 96.12 94 GLU A O 1
ATOM 748 N N . THR A 1 95 ? 7.264 2.368 8.713 1.00 96.12 95 THR A N 1
ATOM 749 C CA . THR A 1 95 ? 7.368 0.989 8.223 1.00 96.12 95 THR A CA 1
ATOM 750 C C . THR A 1 95 ? 6.806 0.851 6.810 1.00 96.12 95 THR A C 1
ATOM 752 O O . THR A 1 95 ? 7.416 0.187 5.969 1.00 96.12 95 THR A O 1
ATOM 755 N N . TRP A 1 96 ? 5.650 1.458 6.548 1.00 95.75 96 TRP A N 1
ATOM 756 C CA . TRP A 1 96 ? 4.977 1.421 5.255 1.00 95.75 96 TRP A CA 1
ATOM 757 C C . TRP A 1 96 ? 5.734 2.200 4.187 1.00 95.75 96 TRP A C 1
ATOM 759 O O . TRP A 1 96 ? 5.990 1.642 3.120 1.00 95.75 96 TRP A O 1
ATOM 769 N N . THR A 1 97 ? 6.174 3.421 4.488 1.00 94.19 97 THR A N 1
ATOM 770 C CA . THR A 1 97 ? 6.990 4.232 3.577 1.00 94.19 97 THR A CA 1
ATOM 771 C C . THR A 1 97 ? 8.257 3.486 3.176 1.00 94.19 97 THR A C 1
ATOM 773 O O . THR A 1 97 ? 8.501 3.282 1.988 1.00 94.19 97 THR A O 1
ATOM 776 N N . ARG A 1 98 ? 9.000 2.940 4.147 1.00 94.06 98 ARG A N 1
ATOM 777 C CA . ARG A 1 98 ? 10.222 2.176 3.865 1.00 94.06 98 ARG A CA 1
ATOM 778 C C . ARG A 1 98 ? 9.955 0.922 3.027 1.00 94.06 98 ARG A C 1
ATOM 780 O O . ARG A 1 98 ? 10.779 0.535 2.201 1.00 94.06 98 ARG A O 1
ATOM 787 N N . ALA A 1 99 ? 8.819 0.257 3.241 1.00 92.38 99 ALA A N 1
ATOM 788 C CA . ALA A 1 99 ? 8.441 -0.912 2.452 1.00 92.38 99 ALA A CA 1
ATOM 789 C C . ALA A 1 99 ? 8.157 -0.546 0.985 1.00 92.38 99 ALA A C 1
ATOM 791 O O . ALA A 1 99 ? 8.544 -1.295 0.089 1.00 92.38 99 ALA A O 1
ATOM 792 N N . ILE A 1 100 ? 7.525 0.604 0.734 1.00 91.88 100 ILE A N 1
ATOM 793 C CA . ILE A 1 100 ? 7.285 1.120 -0.621 1.00 91.88 100 ILE A CA 1
ATOM 794 C C . ILE A 1 100 ? 8.603 1.528 -1.281 1.00 91.88 100 ILE A C 1
ATOM 796 O O . ILE A 1 100 ? 8.869 1.111 -2.407 1.00 91.88 100 ILE A O 1
ATOM 800 N N . GLU A 1 101 ? 9.458 2.271 -0.577 1.00 90.94 101 GLU A N 1
ATOM 801 C CA . GLU A 1 101 ? 10.776 2.681 -1.077 1.00 90.94 101 GLU A CA 1
ATOM 802 C C . GLU A 1 101 ? 11.627 1.481 -1.505 1.00 90.94 101 GLU A C 1
ATOM 804 O O . GLU A 1 101 ? 12.252 1.505 -2.563 1.00 90.94 101 GLU A O 1
ATOM 809 N N . GLU A 1 102 ? 11.609 0.393 -0.734 1.00 89.88 102 GLU A N 1
ATOM 810 C CA . GLU A 1 102 ? 12.327 -0.834 -1.085 1.00 89.88 102 GLU A CA 1
ATOM 811 C C . GLU A 1 102 ? 11.767 -1.494 -2.356 1.00 89.88 102 GLU A C 1
ATOM 813 O O . GLU A 1 102 ? 12.535 -2.028 -3.159 1.00 89.88 102 GLU A O 1
ATOM 818 N N . VAL A 1 103 ? 10.448 -1.437 -2.584 1.00 88.81 103 VAL A N 1
ATOM 819 C CA . VAL A 1 103 ? 9.839 -1.908 -3.841 1.00 88.81 103 VAL A CA 1
ATOM 820 C C . VAL A 1 103 ? 10.295 -1.047 -5.016 1.00 88.81 103 VAL A C 1
ATOM 822 O O . VAL A 1 103 ? 10.672 -1.593 -6.052 1.00 88.81 103 VAL A O 1
ATOM 825 N N . VAL A 1 104 ? 10.304 0.279 -4.855 1.00 87.75 104 VAL A N 1
ATOM 826 C CA . VAL A 1 104 ? 10.775 1.215 -5.888 1.00 87.75 104 VAL A CA 1
ATOM 827 C C . VAL A 1 104 ? 12.243 0.962 -6.218 1.00 87.75 104 VAL A C 1
ATOM 829 O O . VAL A 1 104 ? 12.597 0.838 -7.389 1.00 87.75 104 VAL A O 1
ATOM 832 N N . ARG A 1 105 ? 13.088 0.822 -5.192 1.00 85.69 105 ARG A N 1
ATOM 833 C CA . ARG A 1 105 ? 14.522 0.563 -5.341 1.00 85.69 105 ARG A CA 1
ATOM 834 C C . ARG A 1 105 ? 14.781 -0.745 -6.089 1.00 85.69 105 ARG A C 1
ATOM 836 O O . ARG A 1 105 ? 15.535 -0.749 -7.054 1.00 85.69 105 ARG A O 1
ATOM 843 N N . ARG A 1 106 ? 14.110 -1.836 -5.698 1.00 82.75 106 ARG A N 1
ATOM 844 C CA . ARG A 1 106 ? 14.229 -3.136 -6.383 1.00 82.75 106 ARG A CA 1
ATOM 845 C C . ARG A 1 106 ? 13.755 -3.084 -7.830 1.00 82.75 106 ARG A C 1
ATOM 847 O O . ARG A 1 106 ? 14.411 -3.660 -8.689 1.00 82.75 106 ARG A O 1
ATOM 854 N N . GLY A 1 107 ? 12.644 -2.395 -8.095 1.00 75.25 107 GLY A N 1
ATOM 855 C CA . GLY A 1 107 ? 12.163 -2.192 -9.462 1.00 75.25 107 GLY A CA 1
ATOM 856 C C . GLY A 1 107 ? 13.166 -1.410 -10.315 1.00 75.25 107 GLY A C 1
ATOM 857 O O . GLY A 1 107 ? 13.363 -1.736 -11.480 1.00 75.25 107 GLY A O 1
ATOM 858 N N . GLY A 1 108 ? 13.847 -0.421 -9.728 1.00 67.00 108 GLY A N 1
ATOM 859 C CA . GLY A 1 108 ? 14.926 0.317 -10.387 1.00 67.00 108 GLY A CA 1
ATOM 860 C C . GLY A 1 108 ? 16.138 -0.555 -10.726 1.00 67.00 108 GLY A C 1
ATOM 861 O O . GLY A 1 108 ? 16.626 -0.489 -11.852 1.00 67.00 108 GLY A O 1
ATOM 862 N N 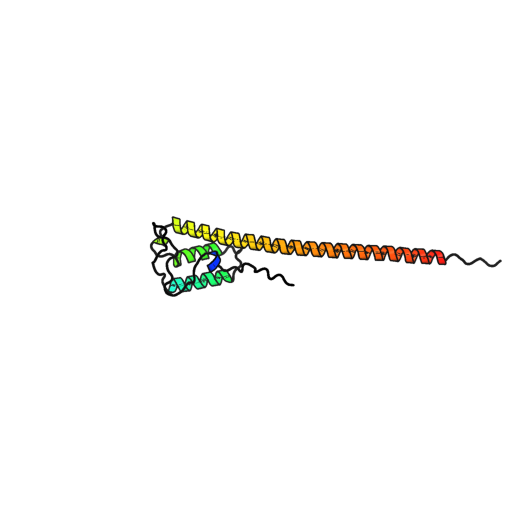. ASP A 1 109 ? 16.588 -1.392 -9.786 1.00 69.00 109 ASP A N 1
ATOM 863 C CA . ASP A 1 109 ? 17.713 -2.316 -9.996 1.00 69.00 109 ASP A CA 1
ATOM 864 C C . ASP A 1 109 ? 17.418 -3.316 -11.136 1.00 69.00 109 ASP A C 1
ATOM 866 O O . ASP A 1 109 ? 18.285 -3.583 -11.968 1.00 69.00 109 ASP A O 1
ATOM 870 N N . GLU A 1 110 ? 16.184 -3.834 -11.209 1.00 69.88 110 GLU A N 1
ATOM 871 C CA . GLU A 1 110 ? 15.741 -4.763 -12.262 1.00 69.88 110 GLU A CA 1
ATOM 872 C C . GLU A 1 110 ? 15.739 -4.090 -13.646 1.00 69.88 110 GLU A C 1
ATOM 874 O O . GLU A 1 110 ? 16.336 -4.615 -14.585 1.00 69.88 110 GLU A O 1
ATOM 879 N N . ILE A 1 111 ? 15.169 -2.883 -13.757 1.00 70.06 111 ILE A N 1
ATOM 880 C CA . ILE A 1 111 ? 15.149 -2.111 -15.014 1.00 70.06 111 ILE A CA 1
ATOM 881 C C . ILE A 1 111 ? 16.570 -1.755 -15.468 1.00 70.06 111 ILE A C 1
ATOM 883 O O . ILE A 1 111 ? 16.877 -1.809 -16.660 1.00 70.06 111 ILE A O 1
ATOM 887 N N . MET A 1 112 ? 17.446 -1.375 -14.534 1.00 71.31 112 MET A N 1
ATOM 888 C CA . MET A 1 112 ? 18.827 -1.019 -14.857 1.00 71.31 112 MET A CA 1
ATOM 889 C C . MET A 1 112 ? 19.620 -2.231 -15.354 1.00 71.31 112 MET A C 1
ATOM 891 O O . MET A 1 112 ? 20.367 -2.099 -16.322 1.00 71.31 112 MET A O 1
ATOM 895 N N . GLY A 1 113 ? 19.415 -3.406 -14.752 1.00 69.19 113 GLY A N 1
ATOM 896 C CA . GLY A 1 113 ? 20.009 -4.658 -15.226 1.00 69.19 113 GLY A CA 1
ATOM 897 C C . GLY A 1 113 ? 19.543 -5.036 -16.635 1.00 69.19 113 GLY A C 1
ATOM 898 O O . GLY A 1 113 ? 20.367 -5.333 -17.495 1.00 69.19 113 GLY A O 1
ATOM 899 N N . GLU A 1 114 ? 18.238 -4.946 -16.915 1.00 73.94 114 GLU A N 1
ATOM 900 C CA . GLU A 1 114 ? 17.704 -5.207 -18.262 1.00 73.94 114 GLU A CA 1
ATOM 901 C C . GLU A 1 114 ? 18.240 -4.221 -19.314 1.00 73.94 114 GLU A C 1
ATOM 903 O O . GLU A 1 114 ? 18.494 -4.592 -20.468 1.00 73.94 114 GLU A O 1
ATOM 908 N N . ALA A 1 115 ? 18.423 -2.955 -18.931 1.00 77.69 115 ALA A N 1
ATOM 909 C CA . ALA A 1 115 ? 19.008 -1.946 -19.803 1.00 77.69 115 ALA A CA 1
ATOM 910 C C . ALA A 1 115 ? 20.481 -2.252 -20.120 1.00 77.69 115 ALA A C 1
ATOM 912 O O . ALA A 1 115 ? 20.873 -2.152 -21.282 1.00 77.69 115 ALA A O 1
ATOM 913 N N . ASP A 1 116 ? 21.272 -2.669 -19.129 1.00 83.75 116 ASP A N 1
ATOM 914 C CA . ASP A 1 116 ? 22.687 -3.028 -19.304 1.00 83.75 116 ASP A CA 1
ATOM 915 C C . ASP A 1 116 ? 22.863 -4.269 -20.197 1.00 83.75 116 ASP A C 1
ATOM 917 O O . ASP A 1 116 ? 23.678 -4.274 -21.126 1.00 83.75 116 ASP A O 1
ATOM 921 N N . ASP A 1 117 ? 22.007 -5.280 -20.015 1.00 84.12 117 ASP A N 1
ATOM 922 C CA . ASP A 1 117 ? 21.937 -6.451 -20.897 1.00 84.12 117 ASP A CA 1
ATOM 923 C C . ASP A 1 117 ? 21.596 -6.047 -22.342 1.00 84.12 117 ASP A C 1
ATOM 925 O O . ASP A 1 117 ? 22.160 -6.569 -23.311 1.00 84.12 117 ASP A O 1
ATOM 929 N N . THR A 1 118 ? 20.673 -5.095 -22.507 1.00 86.38 118 THR A N 1
ATOM 930 C CA . THR A 1 118 ? 20.272 -4.589 -23.826 1.00 86.38 118 THR A CA 1
ATOM 931 C C . THR A 1 118 ? 21.408 -3.817 -24.496 1.00 86.38 118 THR A C 1
ATOM 933 O O . THR A 1 118 ? 21.681 -4.044 -25.676 1.00 86.38 118 THR A O 1
ATOM 936 N N . ILE A 1 119 ? 22.097 -2.946 -23.756 1.00 87.50 119 ILE A N 1
ATOM 937 C CA . ILE A 1 119 ? 23.255 -2.187 -24.248 1.00 87.50 119 ILE A CA 1
ATOM 938 C C . ILE A 1 119 ? 24.371 -3.148 -24.664 1.00 87.50 119 ILE A C 1
ATOM 940 O O . ILE A 1 119 ? 24.870 -3.051 -25.783 1.00 87.50 119 ILE A O 1
ATOM 944 N N . SER A 1 120 ? 24.684 -4.140 -23.830 1.00 90.88 120 SER A N 1
ATOM 945 C CA . SER A 1 120 ? 25.711 -5.147 -24.121 1.00 90.88 120 SER A CA 1
ATOM 946 C C . SER A 1 120 ? 25.430 -5.921 -25.415 1.00 90.88 120 SER A C 1
ATOM 948 O O . SER A 1 120 ? 26.343 -6.204 -26.193 1.00 90.88 120 SER A O 1
ATOM 950 N N . ARG A 1 121 ? 24.159 -6.247 -25.691 1.00 89.88 121 ARG A N 1
ATOM 951 C CA . ARG A 1 121 ? 23.766 -6.894 -26.956 1.00 89.88 121 ARG A CA 1
ATOM 952 C C . ARG A 1 121 ? 23.931 -5.968 -28.157 1.00 89.88 121 ARG A C 1
ATOM 954 O O . ARG A 1 121 ? 24.422 -6.414 -29.191 1.00 89.88 121 ARG A O 1
ATOM 961 N N . LEU A 1 122 ? 23.548 -4.699 -28.021 1.00 92.31 122 LEU A N 1
ATOM 962 C CA . LEU A 1 122 ? 23.717 -3.711 -29.087 1.00 92.31 122 LEU A CA 1
ATOM 963 C C . LEU A 1 122 ? 25.200 -3.465 -29.403 1.00 92.31 122 LEU A C 1
ATOM 965 O O . LEU A 1 122 ? 25.558 -3.384 -30.575 1.00 92.31 122 LEU A O 1
ATOM 969 N N . ASP A 1 123 ? 26.070 -3.422 -28.394 1.00 92.62 123 ASP A N 1
ATOM 970 C CA . ASP A 1 123 ? 27.518 -3.264 -28.582 1.00 92.62 123 ASP A CA 1
ATOM 971 C C . ASP A 1 123 ? 28.151 -4.455 -29.316 1.00 92.62 123 ASP A C 1
ATOM 973 O O . ASP A 1 123 ? 29.024 -4.276 -30.177 1.00 92.62 123 ASP A O 1
ATOM 977 N N . ALA A 1 124 ? 27.683 -5.674 -29.031 1.00 92.25 124 ALA A N 1
ATOM 978 C CA . ALA A 1 124 ? 28.097 -6.867 -29.764 1.00 92.25 124 ALA A CA 1
ATOM 979 C C . ALA A 1 124 ? 27.666 -6.795 -31.241 1.00 92.25 124 ALA A C 1
ATOM 981 O O . ALA A 1 124 ? 28.488 -7.010 -32.134 1.00 92.25 124 ALA A O 1
ATOM 982 N N . ASP A 1 125 ? 26.416 -6.406 -31.510 1.00 94.06 125 ASP A N 1
ATOM 983 C CA . ASP A 1 125 ? 25.894 -6.256 -32.875 1.00 94.06 125 ASP A CA 1
ATOM 984 C C . ASP A 1 125 ? 26.632 -5.156 -33.665 1.00 94.06 125 ASP A C 1
ATOM 986 O O . ASP A 1 125 ? 26.922 -5.318 -34.857 1.00 94.06 125 ASP A O 1
ATOM 990 N N . ILE A 1 126 ? 26.973 -4.037 -33.016 1.00 94.69 126 ILE A N 1
ATOM 991 C CA . ILE A 1 126 ? 27.756 -2.950 -33.622 1.00 94.69 126 ILE A CA 1
ATOM 992 C C . ILE A 1 126 ? 29.162 -3.440 -33.977 1.00 94.69 126 ILE A C 1
ATOM 994 O O . ILE A 1 126 ? 29.645 -3.169 -35.082 1.00 94.69 126 ILE A O 1
ATOM 998 N N . SER A 1 127 ? 29.804 -4.183 -33.074 1.00 94.50 127 SER A N 1
ATOM 999 C CA . SER A 1 127 ? 31.135 -4.762 -33.300 1.00 94.50 127 SER A CA 1
ATOM 1000 C C . SER A 1 127 ? 31.128 -5.724 -34.497 1.00 94.50 127 SER A C 1
ATOM 1002 O O . SER A 1 127 ? 31.963 -5.605 -35.398 1.00 94.50 127 SER A O 1
ATOM 1004 N N . ASP A 1 128 ? 30.118 -6.594 -34.584 1.00 94.62 128 ASP A N 1
ATOM 1005 C CA . ASP A 1 128 ? 29.892 -7.503 -35.715 1.00 94.62 128 ASP A CA 1
ATOM 1006 C C . ASP A 1 128 ? 29.689 -6.753 -37.045 1.00 94.62 128 ASP A C 1
ATOM 1008 O O . ASP A 1 128 ? 30.236 -7.131 -38.091 1.00 94.62 128 ASP A O 1
ATOM 1012 N N . LEU A 1 129 ? 28.907 -5.669 -37.032 1.00 95.25 129 LEU A N 1
ATOM 1013 C CA . LEU A 1 129 ? 28.694 -4.817 -38.205 1.00 95.25 129 LEU A CA 1
ATOM 1014 C C . LEU A 1 129 ? 29.987 -4.127 -38.650 1.00 95.25 129 LEU A C 1
ATOM 1016 O O . LEU A 1 129 ? 30.270 -4.069 -39.853 1.00 95.25 129 LEU A O 1
ATOM 1020 N N . MET A 1 130 ? 30.786 -3.632 -37.702 1.00 93.75 130 MET A N 1
ATOM 1021 C CA . MET A 1 130 ? 32.084 -3.024 -37.987 1.00 93.75 130 MET A CA 1
ATOM 1022 C C . MET A 1 130 ? 33.050 -4.024 -38.625 1.00 93.75 130 MET A C 1
ATOM 1024 O O . MET A 1 130 ? 33.677 -3.696 -39.637 1.00 93.75 130 MET A O 1
ATOM 1028 N N . GLU A 1 131 ? 33.129 -5.253 -38.111 1.00 92.25 131 GLU A N 1
ATOM 1029 C CA . GLU A 1 131 ? 33.953 -6.303 -38.714 1.00 92.25 131 GLU A CA 1
ATOM 1030 C C . GLU A 1 131 ? 33.506 -6.654 -40.136 1.00 92.25 131 GLU A C 1
ATOM 1032 O O . GLU A 1 131 ? 34.338 -6.759 -41.045 1.00 92.25 131 GLU A O 1
ATOM 1037 N N . ARG A 1 132 ? 32.195 -6.814 -40.364 1.00 90.88 132 ARG A N 1
ATOM 1038 C CA . ARG A 1 132 ? 31.654 -7.090 -41.707 1.00 90.88 132 ARG A CA 1
ATOM 1039 C C . ARG A 1 132 ? 32.005 -5.975 -42.682 1.00 90.88 132 ARG A C 1
ATOM 1041 O O . ARG A 1 132 ? 32.440 -6.259 -43.797 1.00 90.88 132 ARG A O 1
ATOM 1048 N N . ARG A 1 133 ? 31.869 -4.716 -42.259 1.00 91.38 133 ARG A N 1
ATOM 1049 C CA . ARG A 1 133 ? 32.236 -3.555 -43.075 1.00 91.38 133 ARG A CA 1
ATOM 1050 C C . ARG A 1 133 ? 33.725 -3.557 -43.415 1.00 91.38 133 ARG A C 1
ATOM 1052 O O . ARG A 1 133 ? 34.068 -3.336 -44.573 1.00 91.38 133 ARG A O 1
ATOM 1059 N N . LEU A 1 134 ? 34.598 -3.851 -42.450 1.00 90.19 134 LEU A N 1
ATOM 1060 C CA . LEU A 1 134 ? 36.043 -3.912 -42.681 1.00 90.19 134 LEU A CA 1
ATOM 1061 C C . LEU A 1 134 ? 36.404 -4.973 -43.735 1.00 90.19 134 LEU A C 1
ATOM 1063 O O . LEU A 1 134 ? 37.206 -4.711 -44.630 1.00 90.19 134 LEU A O 1
ATOM 1067 N N . ARG A 1 135 ? 35.767 -6.151 -43.673 1.00 88.62 135 ARG A N 1
ATOM 1068 C CA . ARG A 1 135 ? 35.967 -7.226 -44.662 1.00 88.62 135 ARG A CA 1
ATOM 1069 C C . ARG A 1 135 ? 35.510 -6.826 -46.063 1.00 88.62 135 ARG A C 1
ATOM 1071 O O . ARG A 1 135 ? 36.179 -7.186 -47.028 1.00 88.62 135 ARG A O 1
ATOM 1078 N N . LEU A 1 136 ? 34.399 -6.096 -46.184 1.00 86.69 136 LEU A N 1
ATOM 1079 C CA . LEU A 1 136 ? 33.916 -5.604 -47.478 1.00 86.69 136 LEU A CA 1
ATOM 1080 C C . LEU A 1 136 ? 34.901 -4.606 -48.093 1.00 86.69 136 LEU A C 1
ATOM 1082 O O . LEU A 1 136 ? 35.311 -4.803 -49.233 1.00 86.69 136 LEU A O 1
ATOM 1086 N N . VAL A 1 137 ? 35.366 -3.624 -47.315 1.00 85.12 137 VAL A N 1
ATOM 1087 C CA . VAL A 1 137 ? 36.350 -2.629 -47.779 1.00 85.12 137 VAL A CA 1
ATOM 1088 C C . VAL A 1 137 ? 37.651 -3.307 -48.230 1.00 85.12 137 VAL A C 1
ATOM 1090 O O . VAL A 1 137 ? 38.134 -3.062 -49.332 1.00 85.12 137 VAL A O 1
ATOM 1093 N N . GLN A 1 138 ? 38.185 -4.241 -47.435 1.00 80.50 138 GLN A N 1
ATOM 1094 C CA . GLN A 1 138 ? 39.397 -4.986 -47.806 1.00 80.50 138 GLN A CA 1
ATOM 1095 C C . GLN A 1 138 ? 39.190 -5.915 -49.017 1.00 80.50 138 GLN A C 1
ATOM 1097 O O . GLN A 1 138 ? 40.127 -6.185 -49.774 1.00 80.50 138 GLN A O 1
ATOM 1102 N N . GLY A 1 139 ? 37.977 -6.442 -49.201 1.00 72.25 139 GLY A N 1
ATOM 1103 C CA . GLY A 1 139 ? 37.602 -7.231 -50.373 1.00 72.25 139 GLY A CA 1
ATOM 1104 C C . GLY A 1 139 ? 37.581 -6.392 -51.651 1.00 72.25 139 GLY A C 1
ATOM 1105 O O . GLY A 1 139 ? 38.123 -6.825 -52.670 1.00 72.25 139 GLY A O 1
ATOM 1106 N N . GLU A 1 140 ? 37.031 -5.179 -51.574 1.00 64.06 140 GLU A N 1
ATOM 1107 C CA . GLU A 1 140 ? 36.953 -4.219 -52.681 1.00 64.06 140 GLU A CA 1
ATOM 1108 C C . GLU A 1 140 ? 38.347 -3.768 -53.152 1.00 64.06 140 GLU A C 1
ATOM 1110 O O . GLU A 1 140 ? 38.633 -3.809 -54.357 1.00 64.06 140 GLU A O 1
ATOM 1115 N N . GLU A 1 141 ? 39.260 -3.469 -52.220 1.00 60.19 141 GLU A N 1
ATOM 1116 C CA . GLU A 1 141 ? 40.656 -3.112 -52.522 1.00 60.19 141 GLU A CA 1
ATOM 1117 C C . GLU A 1 141 ? 41.397 -4.230 -53.278 1.00 60.19 141 GLU A C 1
ATOM 1119 O O . GLU A 1 141 ? 42.135 -3.976 -54.238 1.00 60.19 141 GLU A O 1
ATOM 1124 N N . ARG A 1 142 ? 41.160 -5.497 -52.910 1.00 58.50 142 ARG A N 1
ATOM 1125 C CA . ARG A 1 142 ? 41.758 -6.659 -53.594 1.00 58.50 142 ARG A CA 1
ATOM 1126 C C . ARG A 1 142 ? 41.233 -6.827 -55.019 1.00 58.50 142 ARG A C 1
ATOM 1128 O O . ARG A 1 142 ? 42.007 -7.167 -55.918 1.00 58.50 142 ARG A O 1
ATOM 1135 N N . THR A 1 143 ? 39.947 -6.573 -55.256 1.00 58.59 143 THR A N 1
ATOM 1136 C CA . THR A 1 143 ? 39.365 -6.601 -56.609 1.00 58.59 143 THR A CA 1
ATOM 1137 C C . THR A 1 143 ? 39.866 -5.467 -57.502 1.00 58.59 143 THR A C 1
ATOM 1139 O O . THR A 1 143 ? 40.088 -5.699 -58.692 1.00 58.59 143 THR A O 1
ATOM 1142 N N . GLN A 1 144 ? 40.102 -4.271 -56.955 1.00 56.47 144 GLN A N 1
ATOM 1143 C CA . GLN A 1 144 ? 40.607 -3.126 -57.716 1.00 56.47 144 GLN A CA 1
ATOM 1144 C C . GLN A 1 144 ? 42.083 -3.313 -58.114 1.00 56.47 144 GLN A C 1
ATOM 1146 O O . GLN A 1 144 ? 42.418 -3.209 -59.297 1.00 56.47 144 GLN A O 1
ATOM 1151 N N . ALA A 1 145 ? 42.936 -3.755 -57.181 1.00 57.06 145 ALA A N 1
ATOM 1152 C CA . ALA A 1 145 ? 44.341 -4.076 -57.459 1.00 57.06 145 ALA A CA 1
ATOM 1153 C C . ALA A 1 145 ? 44.517 -5.249 -58.452 1.00 57.06 145 ALA A C 1
ATOM 1155 O O . ALA A 1 145 ? 45.469 -5.288 -59.237 1.00 57.06 145 ALA A O 1
ATOM 1156 N N . GLY A 1 146 ? 43.590 -6.215 -58.456 1.00 56.03 146 GLY A N 1
ATOM 1157 C CA . GLY A 1 146 ? 43.573 -7.321 -59.420 1.00 56.03 146 GLY A CA 1
ATOM 1158 C C . GLY A 1 146 ? 43.162 -6.914 -60.842 1.00 56.03 146 GLY A C 1
ATOM 1159 O O . GLY A 1 146 ? 43.500 -7.619 -61.799 1.00 56.03 146 GLY A O 1
ATOM 1160 N N . ARG A 1 147 ? 42.453 -5.787 -60.993 1.00 54.94 147 ARG A N 1
ATOM 1161 C CA . ARG A 1 147 ? 42.024 -5.233 -62.287 1.00 54.94 147 ARG A CA 1
ATOM 1162 C C . ARG A 1 147 ? 43.140 -4.423 -62.949 1.00 54.94 147 ARG A C 1
ATOM 1164 O O . ARG A 1 147 ? 43.371 -4.589 -64.142 1.00 54.94 147 ARG A O 1
ATOM 1171 N N . GLU A 1 148 ? 43.892 -3.642 -62.174 1.00 54.72 148 GLU A N 1
ATOM 1172 C CA . GLU A 1 148 ? 45.018 -2.839 -62.680 1.00 54.72 148 GLU A CA 1
ATOM 1173 C C . GLU A 1 148 ? 46.178 -3.702 -63.203 1.00 54.72 148 GLU A C 1
ATOM 1175 O O . GLU A 1 148 ? 46.768 -3.393 -64.237 1.00 54.72 148 GLU A O 1
ATOM 1180 N N . ARG A 1 149 ? 46.449 -4.860 -62.583 1.00 54.22 149 ARG A N 1
ATOM 1181 C CA . ARG A 1 149 ? 47.507 -5.779 -63.056 1.00 54.22 149 ARG A CA 1
ATOM 1182 C C . ARG A 1 149 ? 47.198 -6.489 -64.377 1.00 54.22 149 ARG A C 1
ATOM 1184 O O . ARG A 1 149 ? 48.115 -7.031 -64.984 1.00 54.22 149 ARG A O 1
ATOM 1191 N N . ARG A 1 150 ? 45.942 -6.503 -64.840 1.00 53.97 150 ARG A N 1
ATOM 1192 C CA . ARG A 1 150 ? 45.568 -7.084 -66.146 1.00 53.97 150 ARG A CA 1
ATOM 1193 C C . ARG A 1 150 ? 45.479 -6.046 -67.272 1.00 53.97 150 ARG A C 1
ATOM 1195 O O . ARG A 1 150 ? 45.228 -6.433 -68.407 1.00 53.97 150 ARG A O 1
ATOM 1202 N N . GLY A 1 151 ? 45.675 -4.755 -66.979 1.00 53.12 151 GLY A N 1
ATOM 1203 C CA . GLY A 1 151 ? 45.470 -3.659 -67.935 1.00 53.12 151 GLY A CA 1
ATOM 1204 C C . GLY A 1 151 ? 46.685 -3.229 -68.770 1.00 53.12 151 GLY A C 1
ATOM 1205 O O . GLY A 1 151 ? 46.495 -2.514 -69.745 1.00 53.12 151 GLY A O 1
ATOM 1206 N N . ASN A 1 152 ? 47.911 -3.660 -68.449 1.00 51.41 152 ASN A N 1
ATOM 1207 C CA . ASN A 1 152 ? 49.140 -3.129 -69.071 1.00 51.41 152 ASN A CA 1
ATOM 1208 C C . ASN A 1 152 ? 49.963 -4.200 -69.805 1.00 51.41 152 ASN A C 1
ATOM 1210 O O . ASN A 1 152 ? 51.112 -4.476 -69.468 1.00 51.41 152 ASN A O 1
ATOM 1214 N N . GLY A 1 153 ? 49.368 -4.823 -70.821 1.00 55.12 153 GLY A N 1
ATOM 1215 C CA . GLY A 1 153 ? 50.034 -5.857 -71.612 1.00 55.12 153 GLY A CA 1
ATOM 1216 C C . GLY A 1 153 ? 49.603 -5.883 -73.072 1.00 55.12 153 GLY A C 1
ATOM 1217 O O . GLY A 1 153 ? 49.214 -6.938 -73.555 1.00 55.12 153 GLY A O 1
ATOM 1218 N N . TYR A 1 154 ? 49.663 -4.750 -73.775 1.00 56.31 154 TYR A N 1
ATOM 1219 C CA . TYR A 1 154 ? 49.658 -4.757 -75.241 1.00 56.31 154 TYR A CA 1
ATOM 1220 C C . TYR A 1 154 ? 51.035 -4.321 -75.757 1.00 56.31 154 TYR A C 1
ATOM 1222 O O . TYR A 1 154 ? 51.430 -3.179 -75.516 1.00 56.31 154 TYR A O 1
ATOM 1230 N N . PRO A 1 155 ? 51.791 -5.201 -76.442 1.00 56.59 155 PRO A N 1
ATOM 1231 C CA . PRO A 1 155 ? 53.015 -4.798 -77.113 1.00 56.59 155 PRO A CA 1
ATOM 1232 C C . PRO A 1 155 ? 52.659 -3.994 -78.370 1.00 56.59 155 PRO A C 1
ATOM 1234 O O . PRO A 1 155 ? 51.801 -4.398 -79.157 1.00 56.59 155 PRO A O 1
ATOM 1237 N N . ALA A 1 156 ? 53.320 -2.850 -78.545 1.00 55.97 156 ALA A N 1
ATOM 1238 C CA . ALA A 1 156 ? 53.192 -2.023 -79.738 1.00 55.97 156 ALA A CA 1
ATOM 1239 C C . ALA A 1 156 ? 53.669 -2.804 -80.984 1.00 55.97 156 ALA A C 1
ATOM 1241 O O . ALA A 1 156 ? 54.754 -3.398 -80.937 1.00 55.97 156 ALA A O 1
ATOM 1242 N N . PRO A 1 157 ? 52.901 -2.828 -82.091 1.00 57.41 157 PRO A N 1
ATOM 1243 C CA . PRO A 1 157 ? 53.395 -3.344 -83.358 1.00 57.41 157 PRO A CA 1
ATOM 1244 C C . PRO A 1 157 ? 54.429 -2.379 -83.954 1.00 57.41 157 PRO A C 1
ATOM 1246 O O . PRO A 1 157 ? 54.356 -1.171 -83.737 1.00 57.41 157 PRO A O 1
ATOM 1249 N N . ARG A 1 158 ? 55.397 -2.971 -84.659 1.00 58.81 158 ARG A N 1
A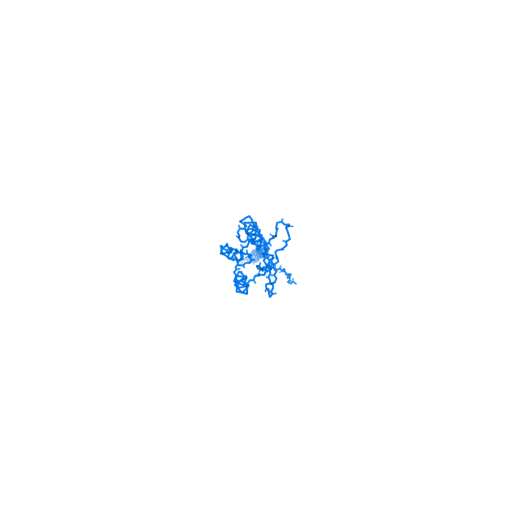TOM 1250 C CA . ARG A 1 158 ? 56.590 -2.346 -85.247 1.00 58.81 158 ARG A CA 1
ATOM 1251 C C . ARG A 1 158 ? 56.294 -1.269 -86.282 1.00 58.81 158 ARG A C 1
ATOM 1253 O O . ARG A 1 158 ? 55.323 -1.458 -87.046 1.00 58.81 158 ARG A O 1
#